Protein AF-A0A1G9V8J5-F1 (afdb_monomer_lite)

Secondary structure (DSSP, 8-state):
--HHHHHHHHHHHHHHHHHHH-TTTHHHHHHHHHTT-SS---HHHHHHHHTSSPPPPTHHHHHHHHHHHHHHHHHHHHHHHHHHHHHHHHHHHHHTSPPP-

pLDDT: mean 90.21, std 11.11, range [59.59, 98.38]

Structure (mmCIF, N/CA/C/O backbone):
data_AF-A0A1G9V8J5-F1
#
_entry.id   AF-A0A1G9V8J5-F1
#
loop_
_atom_site.group_PDB
_atom_site.id
_atom_site.type_symbol
_atom_site.label_atom_id
_atom_site.label_alt_id
_atom_site.label_comp_id
_atom_site.label_asym_id
_atom_site.label_entity_id
_atom_site.label_seq_id
_atom_site.pdbx_PDB_ins_code
_atom_site.Cartn_x
_atom_site.Cartn_y
_atom_site.Cartn_z
_atom_site.occupancy
_atom_site.B_iso_or_equiv
_atom_site.auth_seq_id
_atom_site.auth_comp_id
_atom_site.auth_asym_id
_atom_site.auth_atom_id
_atom_site.pdbx_PDB_model_num
ATOM 1 N N . MET A 1 1 ? -2.772 3.385 23.296 1.00 61.59 1 MET A N 1
ATOM 2 C CA . MET A 1 1 ? -1.674 3.698 22.348 1.00 61.59 1 MET A CA 1
ATOM 3 C C . MET A 1 1 ? -1.365 5.186 22.428 1.00 61.59 1 MET A C 1
ATOM 5 O O . MET A 1 1 ? -2.311 5.956 22.466 1.00 61.59 1 MET A O 1
ATOM 9 N N . SER A 1 2 ? -0.088 5.589 22.462 1.00 85.19 2 SER A N 1
ATOM 10 C CA . SER A 1 2 ? 0.309 7.011 22.397 1.00 85.19 2 SER A CA 1
ATOM 11 C C . SER A 1 2 ? -0.129 7.638 21.064 1.00 85.19 2 SER A C 1
ATOM 13 O O . SER A 1 2 ? -0.015 6.982 20.026 1.00 85.19 2 SER A O 1
ATOM 15 N N . GLU A 1 3 ? -0.604 8.889 21.081 1.00 85.44 3 GLU A N 1
ATOM 16 C CA . GLU A 1 3 ? -0.997 9.654 19.882 1.00 85.44 3 GLU A CA 1
ATOM 17 C C . GLU A 1 3 ? 0.106 9.676 18.818 1.00 85.44 3 GLU A C 1
ATOM 19 O O . GLU A 1 3 ? -0.168 9.493 17.633 1.00 85.44 3 GLU A O 1
ATOM 24 N N . TYR A 1 4 ? 1.364 9.765 19.254 1.00 88.81 4 TYR A N 1
ATOM 25 C CA . TYR A 1 4 ? 2.529 9.698 18.379 1.00 88.81 4 TYR A CA 1
ATOM 26 C C . TYR A 1 4 ? 2.588 8.390 17.577 1.00 88.81 4 TYR A C 1
ATOM 28 O O . TYR A 1 4 ? 2.794 8.409 16.366 1.00 88.81 4 TYR A O 1
ATOM 36 N N . ARG A 1 5 ? 2.334 7.238 18.218 1.00 88.25 5 ARG A N 1
ATOM 37 C CA . ARG A 1 5 ? 2.340 5.940 17.519 1.00 88.25 5 ARG A CA 1
ATOM 38 C C . ARG A 1 5 ? 1.224 5.846 16.484 1.00 88.25 5 ARG A C 1
ATOM 40 O O . ARG A 1 5 ? 1.432 5.269 15.423 1.00 88.25 5 ARG A O 1
ATOM 47 N N . MET A 1 6 ? 0.050 6.406 16.775 1.00 89.31 6 MET A N 1
ATOM 48 C CA . MET A 1 6 ? -1.045 6.439 15.803 1.00 89.31 6 MET A CA 1
ATOM 49 C C . MET A 1 6 ? -0.697 7.319 14.603 1.00 89.31 6 MET A C 1
ATOM 51 O O . MET A 1 6 ? -0.946 6.906 13.474 1.00 89.31 6 MET A O 1
ATOM 55 N N . GLN A 1 7 ? -0.071 8.476 14.830 1.00 91.81 7 GLN A N 1
ATOM 56 C CA . GLN A 1 7 ? 0.388 9.347 13.750 1.00 91.81 7 GLN A CA 1
ATOM 57 C C . GLN A 1 7 ? 1.414 8.642 12.851 1.00 91.81 7 GLN A C 1
ATOM 59 O O . GLN A 1 7 ? 1.235 8.604 11.637 1.00 91.81 7 GLN A O 1
ATOM 64 N N . VAL A 1 8 ? 2.408 7.970 13.441 1.00 92.56 8 VAL A N 1
ATOM 65 C CA . VAL A 1 8 ? 3.402 7.191 12.684 1.00 92.56 8 VAL A CA 1
ATOM 66 C C . VAL A 1 8 ? 2.736 6.125 11.809 1.00 92.56 8 VAL A C 1
ATOM 68 O O . VAL A 1 8 ? 3.058 6.016 10.629 1.00 92.56 8 VAL A O 1
ATOM 71 N N . ARG A 1 9 ? 1.764 5.368 12.340 1.00 94.56 9 ARG A N 1
ATOM 72 C CA . ARG A 1 9 ? 1.046 4.348 11.551 1.00 94.56 9 ARG A CA 1
ATOM 73 C C . ARG A 1 9 ? 0.295 4.960 10.362 1.00 94.56 9 ARG A C 1
ATOM 75 O O . ARG A 1 9 ? 0.297 4.384 9.276 1.00 94.56 9 ARG A O 1
ATOM 82 N N . ARG A 1 10 ? -0.311 6.141 10.536 1.00 95.62 10 ARG A N 1
ATOM 83 C CA . ARG A 1 10 ? -0.978 6.876 9.444 1.00 95.62 10 ARG A CA 1
ATOM 84 C C . ARG A 1 10 ? 0.005 7.299 8.362 1.00 95.62 10 ARG A C 1
ATOM 86 O O . ARG A 1 10 ? -0.277 7.104 7.178 1.00 95.62 10 ARG A O 1
ATOM 93 N N . ASP A 1 11 ? 1.145 7.845 8.767 1.00 95.44 11 ASP A N 1
ATOM 94 C CA . ASP A 1 11 ? 2.165 8.342 7.848 1.00 95.44 11 ASP A CA 1
ATOM 95 C C . ASP A 1 11 ? 2.796 7.203 7.045 1.00 95.44 11 ASP A C 1
ATOM 97 O O . ASP A 1 11 ? 2.915 7.315 5.824 1.00 95.44 11 ASP A O 1
ATOM 101 N N . VAL A 1 12 ? 3.094 6.073 7.692 1.00 96.00 12 VAL A N 1
ATOM 102 C CA . VAL A 1 12 ? 3.609 4.864 7.031 1.00 96.00 12 VAL A CA 1
ATOM 103 C C . VAL A 1 12 ? 2.614 4.332 6.002 1.00 96.00 12 VAL A C 1
ATOM 105 O O . VAL A 1 12 ? 2.985 4.119 4.848 1.00 96.00 12 VAL A O 1
ATOM 108 N N . LEU A 1 13 ? 1.339 4.172 6.372 1.00 97.12 13 LEU A N 1
ATOM 109 C CA . LEU A 1 13 ? 0.321 3.657 5.453 1.00 97.12 13 LEU A CA 1
ATOM 110 C C . LEU A 1 13 ? 0.095 4.604 4.260 1.00 97.12 13 LEU A C 1
ATOM 112 O O . LEU A 1 13 ? -0.069 4.162 3.121 1.00 97.12 13 LEU A O 1
ATOM 116 N N . SER A 1 14 ? 0.134 5.916 4.510 1.00 97.62 14 SER A N 1
ATOM 117 C CA . SER A 1 14 ? 0.050 6.941 3.467 1.00 97.62 14 SER A CA 1
ATOM 118 C C . SER A 1 14 ? 1.249 6.899 2.519 1.00 97.62 14 SER A C 1
ATOM 120 O O . SER A 1 14 ? 1.076 6.979 1.300 1.00 97.62 14 SER A O 1
ATOM 122 N N . ALA A 1 15 ? 2.459 6.772 3.068 1.00 97.62 15 ALA A N 1
ATOM 123 C CA . ALA A 1 15 ? 3.696 6.696 2.304 1.00 97.62 15 ALA A CA 1
ATOM 124 C C . ALA A 1 15 ? 3.729 5.439 1.431 1.00 97.62 15 ALA A C 1
ATOM 126 O O . ALA A 1 15 ? 3.964 5.556 0.230 1.00 97.62 15 ALA A O 1
ATOM 127 N N . LEU A 1 16 ? 3.394 4.276 1.998 1.00 97.69 16 LEU A N 1
ATOM 128 C CA . LEU A 1 16 ? 3.305 3.009 1.272 1.00 97.69 16 LEU A CA 1
ATOM 129 C C . LEU A 1 16 ? 2.378 3.128 0.057 1.00 97.69 16 LEU A C 1
ATOM 131 O O . LEU A 1 16 ? 2.781 2.838 -1.069 1.00 97.69 16 LEU A O 1
ATOM 135 N N . GLY A 1 17 ? 1.158 3.632 0.268 1.00 97.81 17 GLY A N 1
ATOM 136 C CA . GLY A 1 17 ? 0.198 3.830 -0.814 1.00 97.81 17 GLY A CA 1
ATOM 137 C C . GLY A 1 17 ? 0.736 4.738 -1.921 1.00 97.81 17 GLY A C 1
ATOM 138 O O . GLY A 1 17 ? 0.651 4.395 -3.100 1.00 97.81 17 GLY A O 1
ATOM 139 N N . ARG A 1 18 ? 1.337 5.876 -1.554 1.00 97.69 18 ARG A N 1
ATOM 140 C CA . ARG A 1 18 ? 1.918 6.817 -2.525 1.00 97.69 18 ARG A CA 1
ATOM 141 C C . ARG A 1 18 ? 3.077 6.215 -3.309 1.00 97.69 18 ARG A C 1
ATOM 143 O O . ARG A 1 18 ? 3.159 6.454 -4.509 1.00 97.69 18 ARG A O 1
ATOM 150 N N . MET A 1 19 ? 3.955 5.470 -2.646 1.00 96.62 19 MET A N 1
ATOM 151 C CA . MET A 1 19 ? 5.131 4.871 -3.277 1.00 96.62 19 MET A CA 1
ATOM 152 C C . MET A 1 19 ? 4.747 3.770 -4.267 1.00 96.62 19 MET A C 1
ATOM 154 O O . MET A 1 19 ? 5.315 3.714 -5.353 1.00 96.62 19 MET A O 1
ATOM 158 N N . LEU A 1 20 ? 3.767 2.928 -3.928 1.00 96.81 20 LEU A N 1
ATOM 159 C CA . LEU A 1 20 ? 3.384 1.798 -4.780 1.00 96.81 20 LEU A CA 1
ATOM 160 C C . LEU A 1 20 ? 2.374 2.167 -5.875 1.00 96.81 20 LEU A C 1
ATOM 162 O O . LEU A 1 20 ? 2.442 1.620 -6.978 1.00 96.81 20 LEU A O 1
ATOM 166 N N . TYR A 1 21 ? 1.443 3.084 -5.585 1.00 96.06 21 TYR A N 1
ATOM 167 C CA . TYR A 1 21 ? 0.265 3.341 -6.431 1.00 96.06 21 TYR A CA 1
ATOM 168 C C . TYR A 1 21 ? 0.061 4.823 -6.792 1.00 96.06 21 TYR A C 1
ATOM 170 O O . TYR A 1 21 ? -0.889 5.171 -7.496 1.00 96.06 21 TYR A O 1
ATOM 178 N N . GLY A 1 22 ? 0.933 5.720 -6.327 1.00 95.88 22 GLY A N 1
ATOM 179 C CA . GLY A 1 22 ? 0.894 7.142 -6.664 1.00 95.88 22 GLY A CA 1
ATOM 180 C C . GLY A 1 22 ? -0.122 7.978 -5.863 1.00 95.88 22 GLY A C 1
ATOM 181 O O . GLY A 1 22 ? -0.637 7.557 -4.827 1.00 95.88 22 GLY A O 1
ATOM 182 N N . PRO A 1 23 ? -0.430 9.214 -6.306 1.00 94.88 23 PRO A N 1
ATOM 183 C CA . PRO A 1 23 ? -1.193 10.184 -5.508 1.00 94.88 23 PRO A CA 1
ATOM 184 C C . PRO A 1 23 ? -2.637 9.775 -5.172 1.00 94.88 23 PRO A C 1
ATOM 186 O O . PRO A 1 23 ? -3.201 10.267 -4.193 1.00 94.88 23 PRO A O 1
ATOM 189 N N . ARG A 1 24 ? -3.246 8.891 -5.973 1.00 95.62 24 ARG A N 1
ATOM 190 C CA . ARG A 1 24 ? -4.639 8.422 -5.829 1.00 95.62 24 ARG A CA 1
ATOM 191 C C . ARG A 1 24 ? -4.711 6.962 -5.362 1.00 95.62 24 ARG A C 1
ATOM 193 O O . ARG A 1 24 ? -5.544 6.195 -5.826 1.00 95.62 24 ARG A O 1
ATOM 200 N N . TYR A 1 25 ? -3.849 6.595 -4.418 1.00 97.62 25 TYR A N 1
ATOM 201 C CA . TYR A 1 25 ? -3.621 5.208 -4.001 1.00 97.62 25 TYR A CA 1
ATOM 202 C C . TYR A 1 25 ? -4.777 4.506 -3.276 1.00 97.62 25 TYR A C 1
ATOM 204 O O . TYR A 1 25 ? -4.713 3.296 -3.106 1.00 97.62 25 TYR A O 1
ATOM 212 N N . ALA A 1 26 ? -5.794 5.221 -2.779 1.00 97.50 26 ALA A N 1
ATOM 213 C CA . ALA A 1 26 ? -6.734 4.664 -1.798 1.00 97.50 26 ALA A CA 1
ATOM 214 C C . ALA A 1 26 ? -7.453 3.390 -2.276 1.00 97.50 26 ALA A C 1
ATOM 216 O O . ALA A 1 26 ? -7.622 2.462 -1.487 1.00 97.50 26 ALA A O 1
ATOM 217 N N . THR A 1 27 ? -7.845 3.334 -3.553 1.00 98.31 27 THR A N 1
ATOM 218 C CA . THR A 1 27 ? -8.496 2.152 -4.134 1.00 98.31 27 THR A CA 1
ATOM 219 C C . THR A 1 27 ? -7.526 0.984 -4.257 1.00 98.31 27 THR A C 1
ATOM 221 O O . THR A 1 27 ? -7.766 -0.063 -3.665 1.00 98.31 27 THR A O 1
ATOM 224 N N . SER A 1 28 ? -6.393 1.185 -4.930 1.00 98.06 28 SER A N 1
ATOM 225 C CA . SER A 1 28 ? -5.398 0.128 -5.146 1.00 98.06 28 SER A CA 1
ATOM 226 C C . SER A 1 28 ? -4.796 -0.389 -3.838 1.00 98.06 28 SER A C 1
ATOM 228 O O . SER A 1 28 ? -4.577 -1.586 -3.691 1.00 98.06 28 SER A O 1
ATOM 230 N N . LEU A 1 29 ? -4.585 0.488 -2.851 1.00 98.25 29 LEU A N 1
ATOM 231 C CA . LEU A 1 29 ? -4.116 0.078 -1.529 1.00 98.25 29 LEU A CA 1
ATOM 232 C C . LEU A 1 29 ? -5.180 -0.737 -0.782 1.00 98.25 29 LEU A C 1
ATOM 234 O O . LEU A 1 29 ? -4.833 -1.710 -0.121 1.00 98.25 29 LEU A O 1
ATOM 238 N N . ALA A 1 30 ? -6.465 -0.382 -0.889 1.00 98.38 30 ALA A N 1
ATOM 239 C CA . ALA A 1 30 ? -7.537 -1.180 -0.294 1.00 98.38 30 ALA A CA 1
ATOM 240 C C . ALA A 1 30 ? -7.604 -2.584 -0.912 1.00 98.38 30 ALA A C 1
ATOM 242 O O . ALA A 1 30 ? -7.686 -3.566 -0.178 1.00 98.38 30 ALA A O 1
ATOM 243 N N . GLU A 1 31 ? -7.516 -2.678 -2.240 1.00 98.12 31 GLU A N 1
ATOM 244 C CA . GLU A 1 31 ? -7.475 -3.951 -2.967 1.00 98.12 31 GLU A CA 1
ATOM 245 C C . GLU A 1 31 ? -6.258 -4.791 -2.569 1.00 98.12 31 GLU A C 1
ATOM 247 O O . GLU A 1 31 ? -6.392 -5.989 -2.335 1.00 98.12 31 GLU A O 1
ATOM 252 N N . ALA A 1 32 ? -5.084 -4.169 -2.436 1.00 97.88 32 ALA A N 1
ATOM 253 C CA . ALA A 1 32 ? -3.866 -4.855 -2.021 1.00 97.88 32 ALA A CA 1
ATOM 254 C C . ALA A 1 32 ? -3.957 -5.400 -0.594 1.00 97.88 32 ALA A C 1
ATOM 256 O O . ALA A 1 32 ? -3.680 -6.575 -0.365 1.00 97.88 32 ALA A O 1
ATOM 257 N N . LEU A 1 33 ? -4.419 -4.581 0.354 1.00 98.06 33 LEU A N 1
ATOM 258 C CA . LEU A 1 33 ? -4.624 -5.009 1.738 1.00 98.06 33 LEU A CA 1
ATOM 259 C C . LEU A 1 33 ? -5.647 -6.146 1.833 1.00 98.06 33 LEU A C 1
ATOM 261 O O . LEU A 1 33 ? -5.438 -7.083 2.600 1.00 98.06 33 LEU A O 1
ATOM 265 N N . ALA A 1 34 ? -6.724 -6.092 1.041 1.00 97.69 34 ALA A N 1
ATOM 266 C CA . ALA A 1 34 ? -7.775 -7.108 1.034 1.00 97.69 34 ALA A CA 1
ATOM 267 C C . ALA A 1 34 ? -7.277 -8.506 0.635 1.00 97.69 34 ALA A C 1
ATOM 269 O O . ALA A 1 34 ? -7.886 -9.492 1.036 1.00 97.69 34 ALA A O 1
ATOM 270 N N . ARG A 1 35 ? -6.171 -8.621 -0.114 1.00 97.44 35 ARG A N 1
ATOM 271 C CA . ARG A 1 35 ? -5.583 -9.928 -0.463 1.00 97.44 35 ARG A CA 1
ATOM 272 C C . ARG A 1 35 ? -4.939 -10.639 0.727 1.00 97.44 35 ARG A C 1
ATOM 274 O O . ARG A 1 35 ? -4.813 -11.858 0.708 1.00 97.44 35 ARG A O 1
ATOM 281 N N . HIS A 1 36 ? -4.553 -9.889 1.757 1.00 97.31 36 HIS A N 1
ATOM 282 C CA . HIS A 1 36 ? -3.758 -10.376 2.891 1.00 97.31 36 HIS A CA 1
ATOM 283 C C . HIS A 1 36 ? -4.561 -10.514 4.184 1.00 97.31 36 HIS A C 1
ATOM 285 O O . HIS A 1 36 ? -3.996 -10.683 5.262 1.00 97.31 36 HIS A O 1
ATOM 291 N N . THR A 1 37 ? -5.887 -10.424 4.103 1.00 95.50 37 THR A N 1
ATOM 292 C CA . THR A 1 37 ? -6.775 -10.462 5.265 1.00 95.50 37 THR A CA 1
ATOM 293 C C . THR A 1 37 ? -8.129 -11.054 4.890 1.00 95.50 37 THR A C 1
ATOM 295 O O . THR A 1 37 ? -8.568 -10.970 3.749 1.00 95.50 37 THR A O 1
ATOM 298 N N . THR A 1 38 ? -8.838 -11.620 5.864 1.00 94.94 38 THR A N 1
ATOM 299 C CA . THR A 1 38 ? -10.243 -12.035 5.695 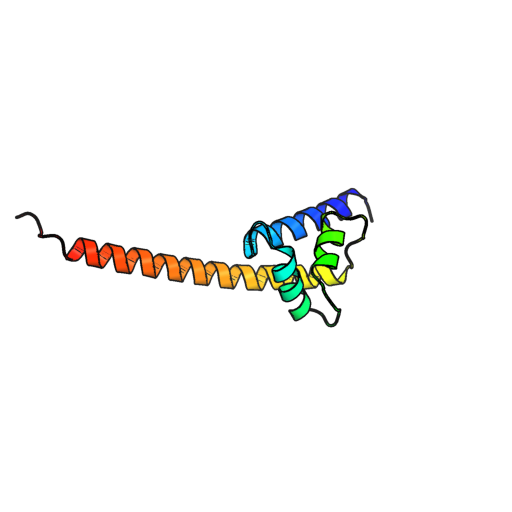1.00 94.94 38 THR A CA 1
ATOM 300 C C . THR A 1 38 ? -11.220 -10.871 5.8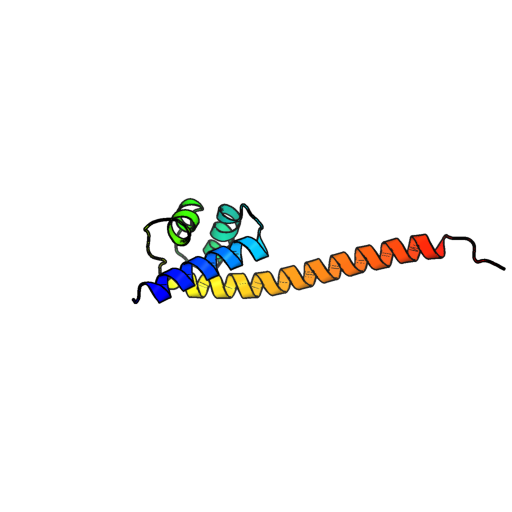90 1.00 94.94 38 THR A C 1
ATOM 302 O O . THR A 1 38 ? -12.416 -10.994 5.621 1.00 94.94 38 THR A O 1
ATOM 305 N N . ASN A 1 39 ? -10.724 -9.725 6.365 1.00 94.44 39 ASN A N 1
ATOM 306 C CA . ASN A 1 39 ? -11.522 -8.534 6.620 1.00 94.44 39 ASN A CA 1
ATOM 307 C C . ASN A 1 39 ? -11.861 -7.787 5.324 1.00 94.44 39 ASN A C 1
ATOM 309 O O . ASN A 1 39 ? -11.044 -7.653 4.417 1.00 94.44 39 ASN A O 1
ATOM 313 N N . LYS A 1 40 ? -13.061 -7.203 5.261 1.00 93.75 40 LYS A N 1
ATOM 314 C CA . LYS A 1 40 ? -13.444 -6.349 4.130 1.00 93.75 40 LYS A CA 1
ATOM 315 C C . LYS A 1 40 ? -12.693 -5.018 4.185 1.00 93.75 40 LYS A C 1
ATOM 317 O O . LYS A 1 40 ? -12.876 -4.229 5.117 1.00 93.75 40 LYS A O 1
ATOM 322 N N . VAL A 1 41 ? -11.911 -4.729 3.148 1.00 97.19 41 VAL A N 1
ATOM 323 C CA . VAL A 1 41 ? -11.200 -3.452 2.992 1.00 97.19 41 VAL A CA 1
ATOM 324 C C . VAL A 1 41 ? -11.816 -2.670 1.843 1.00 97.19 41 VAL A C 1
ATOM 326 O O . VAL A 1 41 ? -11.893 -3.156 0.721 1.00 97.19 41 VAL A O 1
ATOM 329 N N . ALA A 1 42 ? -12.277 -1.455 2.133 1.00 97.81 42 ALA A N 1
ATOM 330 C CA . ALA A 1 42 ? -12.833 -0.543 1.144 1.00 97.81 42 ALA A CA 1
ATOM 331 C C . ALA A 1 42 ? -11.950 0.711 1.037 1.00 97.81 42 ALA A C 1
ATOM 333 O O . ALA A 1 42 ? -11.307 1.085 2.025 1.00 97.81 42 ALA A O 1
ATOM 334 N N . PRO A 1 43 ? -11.965 1.431 -0.098 1.00 97.69 43 PRO A N 1
ATOM 335 C CA . PRO A 1 43 ? -11.182 2.659 -0.258 1.00 97.69 43 PRO A CA 1
ATOM 336 C C . PRO A 1 43 ? -11.506 3.713 0.814 1.00 97.69 43 PRO A C 1
ATOM 338 O O . PRO A 1 43 ? -10.623 4.417 1.304 1.00 97.69 43 PRO A O 1
ATOM 341 N N . SER A 1 44 ? -12.771 3.785 1.244 1.00 97.31 44 SER A N 1
ATOM 342 C CA . SER A 1 44 ? -13.211 4.676 2.324 1.00 97.31 44 SER A CA 1
ATOM 343 C C . SER A 1 44 ? -12.575 4.333 3.675 1.00 97.31 44 SER A C 1
ATOM 345 O O . SER A 1 44 ? -12.311 5.241 4.460 1.00 97.31 44 SER A O 1
ATOM 347 N N . HIS A 1 45 ? -12.277 3.056 3.946 1.00 97.50 45 HIS A N 1
ATOM 348 C CA . HIS A 1 45 ? -11.548 2.651 5.149 1.00 97.50 45 HIS A CA 1
ATOM 349 C C . HIS A 1 45 ? -10.136 3.229 5.137 1.00 97.50 45 HIS A C 1
ATOM 351 O O . HIS A 1 45 ? -9.751 3.891 6.094 1.00 97.50 45 HIS A O 1
ATOM 357 N N . VAL A 1 46 ? -9.420 3.080 4.020 1.00 97.25 46 VAL A N 1
ATOM 358 C CA . VAL A 1 46 ? -8.061 3.615 3.848 1.00 97.25 46 VAL A CA 1
ATOM 359 C C . VAL A 1 46 ? -8.032 5.131 4.046 1.00 97.25 46 VAL A C 1
ATOM 361 O O . VAL A 1 46 ? -7.199 5.644 4.793 1.00 97.25 46 VAL A O 1
ATOM 364 N N . VAL A 1 47 ? -8.977 5.862 3.446 1.00 97.00 47 VAL A N 1
ATOM 365 C CA . VAL A 1 47 ? -9.075 7.320 3.627 1.00 97.00 47 VAL A CA 1
ATOM 366 C C . VAL A 1 47 ? -9.330 7.683 5.091 1.00 97.00 47 VAL A C 1
ATOM 368 O O . VAL A 1 47 ? -8.682 8.590 5.614 1.00 97.00 47 VAL A O 1
ATOM 371 N N . MET A 1 48 ? -10.233 6.970 5.767 1.00 96.88 48 MET A N 1
ATOM 372 C CA . MET A 1 48 ? -10.559 7.221 7.173 1.00 96.88 48 MET A CA 1
ATOM 373 C C . MET A 1 48 ? -9.416 6.874 8.127 1.00 96.88 48 MET A C 1
ATOM 375 O O . MET A 1 48 ? -9.278 7.529 9.155 1.00 96.88 48 MET A O 1
ATOM 379 N N . TRP A 1 49 ? -8.606 5.872 7.797 1.00 96.19 49 TRP A N 1
ATOM 380 C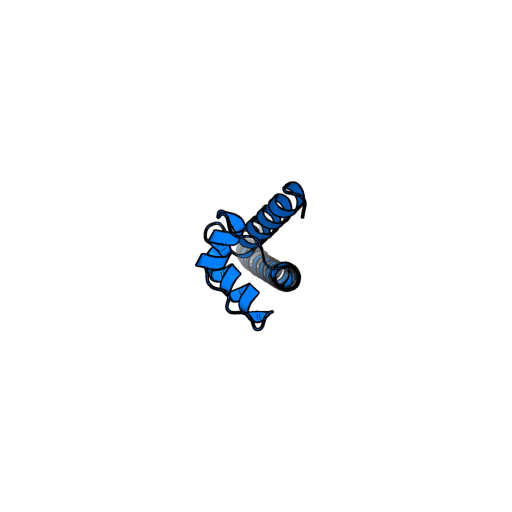 CA . TRP A 1 49 ? -7.416 5.503 8.555 1.00 96.19 49 TRP A CA 1
ATOM 381 C C . TRP A 1 49 ? -6.323 6.552 8.428 1.00 96.19 49 TRP A C 1
ATOM 383 O O . TRP A 1 49 ? -5.785 6.986 9.440 1.00 96.19 49 TRP A O 1
ATOM 393 N N . VAL A 1 50 ? -6.024 6.986 7.200 1.00 95.38 50 VAL A N 1
ATOM 394 C CA . VAL A 1 50 ? -4.907 7.899 6.935 1.00 95.38 50 VAL A CA 1
ATOM 395 C C . VAL A 1 50 ? -5.241 9.350 7.280 1.00 95.38 50 VAL A C 1
ATOM 397 O O . VAL A 1 50 ? -4.416 10.047 7.861 1.00 95.38 50 VAL A O 1
ATOM 400 N N . LYS A 1 51 ? -6.426 9.829 6.890 1.00 91.00 51 LYS A N 1
ATOM 401 C CA . LYS A 1 51 ? -6.813 11.249 6.994 1.00 91.00 51 LYS A CA 1
ATOM 402 C C . LYS A 1 51 ? -7.962 11.499 7.963 1.00 91.00 51 LYS A C 1
ATOM 404 O O . LYS A 1 51 ? -8.273 12.650 8.251 1.00 91.00 51 LYS A O 1
ATOM 409 N N . GLY A 1 52 ? -8.645 10.443 8.384 1.00 88.69 52 GLY A N 1
ATOM 410 C CA . GLY A 1 52 ? -9.850 10.540 9.188 1.00 88.69 52 GLY A CA 1
ATOM 411 C C . GLY A 1 52 ? -9.608 10.302 10.677 1.00 88.69 52 GLY A C 1
ATOM 412 O O . GLY A 1 52 ? -8.484 10.066 11.127 1.00 88.69 52 GLY A O 1
ATOM 413 N N . PRO A 1 53 ? -10.694 10.329 11.461 1.00 86.75 53 PRO A N 1
ATOM 414 C CA . PRO A 1 53 ? -10.633 10.135 12.904 1.00 86.75 53 PRO A CA 1
ATOM 415 C C . PRO A 1 53 ? -10.512 8.658 13.301 1.00 86.75 53 PRO A C 1
ATOM 417 O O . PRO A 1 53 ? -10.308 8.364 14.476 1.00 86.75 53 PRO A O 1
ATOM 420 N N . ARG A 1 54 ? -10.659 7.711 12.361 1.00 87.44 54 ARG A N 1
ATOM 421 C CA . ARG A 1 54 ? -10.671 6.283 12.698 1.00 87.44 54 ARG A CA 1
ATOM 422 C C . ARG A 1 54 ? -9.274 5.803 13.074 1.00 87.44 54 ARG A C 1
ATOM 424 O O . ARG A 1 54 ? -8.273 6.189 12.468 1.00 87.44 54 ARG A O 1
ATOM 431 N N . SER A 1 55 ? -9.229 4.936 14.078 1.00 90.44 55 SER A N 1
ATOM 432 C CA . SER A 1 55 ? -8.035 4.172 14.407 1.00 90.44 55 SER A CA 1
ATOM 433 C C . SER A 1 55 ? -7.763 3.129 13.324 1.00 90.44 55 SER A C 1
ATOM 435 O O . SER A 1 55 ? -8.674 2.656 12.638 1.00 90.44 55 SER A O 1
ATOM 437 N N . ILE A 1 56 ? -6.487 2.787 13.174 1.00 94.81 56 ILE A N 1
ATOM 438 C CA . ILE A 1 56 ? -6.036 1.736 12.268 1.00 94.81 56 ILE A CA 1
ATOM 439 C C . ILE A 1 56 ? -6.121 0.405 13.032 1.00 94.81 56 ILE A C 1
ATOM 441 O O . ILE A 1 56 ? -5.468 0.280 14.078 1.00 94.81 56 ILE A O 1
ATOM 445 N N . PRO A 1 57 ? -6.915 -0.577 12.567 1.00 95.00 57 PRO A N 1
ATOM 446 C CA . PRO A 1 57 ? -6.950 -1.908 13.169 1.00 95.00 57 PRO A CA 1
ATOM 447 C C . PRO A 1 57 ? -5.561 -2.551 13.186 1.00 95.00 57 PRO A C 1
ATOM 449 O O . PRO A 1 57 ? -4.759 -2.293 12.295 1.00 95.00 57 PRO A O 1
ATOM 452 N N . GLU A 1 58 ? -5.257 -3.384 14.179 1.00 93.31 58 GLU A N 1
ATOM 453 C CA . GLU A 1 58 ? -3.924 -4.002 14.306 1.00 93.31 58 GLU A CA 1
ATOM 454 C C . GLU A 1 58 ? -3.582 -4.905 13.116 1.00 93.31 58 GLU A C 1
ATOM 456 O O . GLU A 1 58 ? -2.482 -4.817 12.585 1.00 93.31 58 GLU A O 1
ATOM 461 N N . TRP A 1 59 ? -4.556 -5.661 12.598 1.00 95.06 59 TRP A N 1
ATOM 462 C CA . TRP A 1 59 ? -4.354 -6.542 11.439 1.00 95.06 59 TRP A CA 1
ATOM 463 C C . TRP A 1 59 ? -3.896 -5.804 10.168 1.00 95.06 59 TRP A C 1
ATOM 465 O O . TRP A 1 59 ? -3.362 -6.431 9.254 1.00 95.06 59 TRP A O 1
ATOM 475 N N . VAL A 1 60 ? -4.116 -4.484 10.078 1.00 96.88 60 VAL A N 1
ATOM 476 C CA . VAL A 1 60 ? -3.658 -3.687 8.930 1.00 96.88 60 VAL A CA 1
ATOM 477 C C . VAL A 1 60 ? -2.136 -3.618 8.890 1.00 96.88 60 VAL A C 1
ATOM 479 O O . VAL A 1 60 ? -1.592 -3.538 7.796 1.00 96.88 60 VAL A O 1
ATOM 482 N N . ASP A 1 61 ? -1.450 -3.673 10.034 1.00 94.38 61 ASP A N 1
ATOM 483 C CA . ASP A 1 61 ? 0.012 -3.581 10.076 1.00 94.38 61 ASP A CA 1
ATOM 484 C C . ASP A 1 61 ? 0.644 -4.809 9.398 1.00 94.38 61 ASP A C 1
ATOM 486 O O . ASP A 1 61 ? 1.488 -4.658 8.514 1.00 94.38 61 ASP A O 1
ATOM 490 N N . ASP A 1 62 ? 0.150 -6.010 9.715 1.00 95.44 62 ASP A N 1
ATOM 491 C CA . ASP A 1 62 ? 0.599 -7.260 9.089 1.00 95.44 62 ASP A CA 1
ATOM 492 C C . ASP A 1 62 ? 0.283 -7.294 7.587 1.00 95.44 62 ASP A C 1
ATOM 494 O O . ASP A 1 62 ? 1.118 -7.689 6.770 1.00 95.44 62 ASP A O 1
ATOM 498 N N . ALA A 1 63 ? -0.918 -6.853 7.200 1.00 97.31 63 ALA A N 1
ATOM 499 C CA . ALA A 1 63 ? -1.304 -6.780 5.794 1.00 97.31 63 ALA A CA 1
ATOM 500 C C . ALA A 1 63 ? -0.453 -5.753 5.027 1.00 97.31 63 ALA A C 1
ATOM 502 O O . ALA A 1 63 ? -0.027 -6.021 3.905 1.00 97.31 63 ALA A O 1
ATOM 503 N N . ALA A 1 64 ? -0.170 -4.593 5.624 1.00 97.56 64 ALA A N 1
ATOM 504 C CA . ALA A 1 64 ? 0.655 -3.553 5.019 1.00 97.56 64 ALA A CA 1
ATOM 505 C C . ALA A 1 64 ? 2.108 -4.007 4.839 1.00 97.56 64 ALA A C 1
ATOM 507 O O . ALA A 1 64 ? 2.713 -3.678 3.820 1.00 97.56 64 ALA A O 1
ATOM 508 N N . LEU A 1 65 ? 2.646 -4.792 5.779 1.00 97.06 65 LEU A N 1
ATOM 509 C CA . LEU A 1 65 ? 3.974 -5.388 5.646 1.00 97.06 65 LEU A CA 1
ATOM 510 C C . LEU A 1 65 ? 4.047 -6.315 4.425 1.00 97.06 65 LEU A C 1
ATOM 512 O O . LEU A 1 65 ? 4.927 -6.141 3.587 1.00 97.06 65 LEU A O 1
ATOM 516 N N . ARG A 1 66 ? 3.076 -7.221 4.260 1.00 97.94 66 ARG A N 1
ATOM 517 C CA . ARG A 1 66 ? 3.024 -8.118 3.090 1.00 97.94 66 ARG A CA 1
ATOM 518 C C . ARG A 1 66 ? 2.855 -7.357 1.778 1.00 97.94 66 ARG A C 1
ATOM 520 O O . ARG A 1 66 ? 3.504 -7.677 0.789 1.00 97.94 66 ARG A O 1
ATOM 527 N N . VAL A 1 67 ? 2.028 -6.308 1.770 1.00 98.19 67 VAL A N 1
ATOM 528 C CA . VAL A 1 67 ? 1.881 -5.418 0.605 1.00 98.19 67 VAL A CA 1
ATOM 529 C C . VAL A 1 67 ? 3.200 -4.718 0.269 1.00 98.19 67 VAL A C 1
ATOM 531 O O . VAL A 1 67 ? 3.525 -4.572 -0.907 1.00 98.19 67 VAL A O 1
ATOM 534 N N . ALA A 1 68 ? 3.970 -4.285 1.269 1.00 97.75 68 ALA A N 1
ATOM 535 C CA . ALA A 1 68 ? 5.283 -3.687 1.045 1.00 97.75 68 ALA A CA 1
ATOM 536 C C . ALA A 1 68 ? 6.283 -4.698 0.460 1.00 97.75 68 ALA A C 1
ATOM 538 O O . ALA A 1 68 ? 6.989 -4.362 -0.489 1.00 97.75 68 ALA A O 1
ATOM 539 N N . GLU A 1 69 ? 6.311 -5.929 0.975 1.00 97.62 69 GLU A N 1
ATOM 540 C CA . G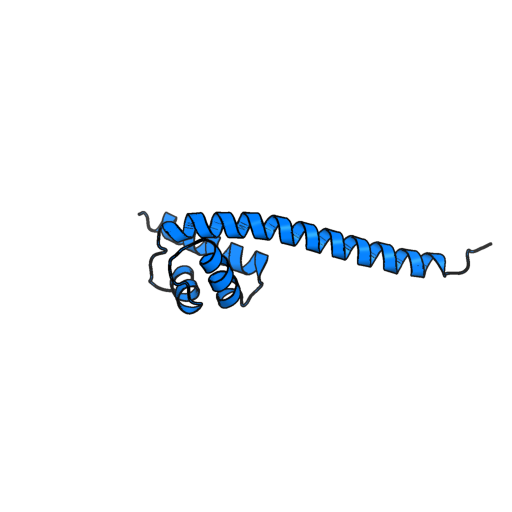LU A 1 69 ? 7.159 -7.010 0.455 1.00 97.62 69 GLU A CA 1
ATOM 541 C C . GLU A 1 69 ? 6.822 -7.343 -1.008 1.00 97.62 69 GLU A C 1
ATOM 543 O O . GLU A 1 69 ? 7.717 -7.346 -1.855 1.00 97.62 69 GLU A O 1
ATOM 548 N N . GLU A 1 70 ? 5.538 -7.530 -1.336 1.00 96.94 70 GLU A N 1
ATOM 549 C CA . GLU A 1 70 ? 5.074 -7.731 -2.719 1.00 96.94 70 GLU A CA 1
ATOM 550 C C . GLU A 1 70 ? 5.438 -6.538 -3.612 1.00 96.94 70 GLU A C 1
ATOM 552 O O . GLU A 1 70 ? 5.991 -6.697 -4.702 1.00 96.94 70 GLU A O 1
ATOM 557 N N . GLY A 1 71 ? 5.167 -5.324 -3.130 1.00 95.56 71 GLY A N 1
ATOM 558 C CA . GLY A 1 71 ? 5.418 -4.091 -3.863 1.00 95.56 71 GLY A CA 1
ATOM 559 C C . GLY A 1 71 ? 6.895 -3.881 -4.195 1.00 95.56 71 GLY A C 1
ATOM 560 O O . GLY A 1 71 ? 7.208 -3.400 -5.284 1.00 95.56 71 GLY A O 1
ATOM 561 N N . LEU A 1 72 ? 7.813 -4.268 -3.302 1.00 95.44 72 LEU A N 1
ATOM 562 C CA . LEU A 1 72 ? 9.256 -4.208 -3.554 1.00 95.44 72 LEU A CA 1
ATOM 563 C C . LEU A 1 72 ? 9.675 -5.129 -4.702 1.00 95.44 72 LEU A C 1
ATOM 565 O O . LEU A 1 72 ? 10.438 -4.700 -5.571 1.00 95.44 72 LEU A O 1
ATOM 569 N N . VAL A 1 73 ? 9.156 -6.360 -4.734 1.00 96.12 73 VAL A N 1
ATOM 570 C CA . VAL A 1 73 ? 9.425 -7.314 -5.821 1.00 96.12 73 VAL A CA 1
ATOM 571 C C . VAL A 1 73 ? 8.894 -6.765 -7.143 1.00 96.12 73 VAL A C 1
ATOM 573 O O . VAL A 1 73 ? 9.643 -6.642 -8.111 1.00 96.12 73 VAL A O 1
ATOM 576 N N . GLU A 1 74 ? 7.637 -6.319 -7.170 1.00 94.44 74 GLU A N 1
ATOM 577 C CA . GLU A 1 74 ? 7.036 -5.767 -8.385 1.00 94.44 74 GLU A CA 1
ATOM 578 C C . GLU A 1 74 ? 7.748 -4.504 -8.891 1.00 94.44 74 GLU A C 1
ATOM 580 O O . GLU A 1 74 ? 7.838 -4.282 -10.101 1.00 94.44 74 GLU A O 1
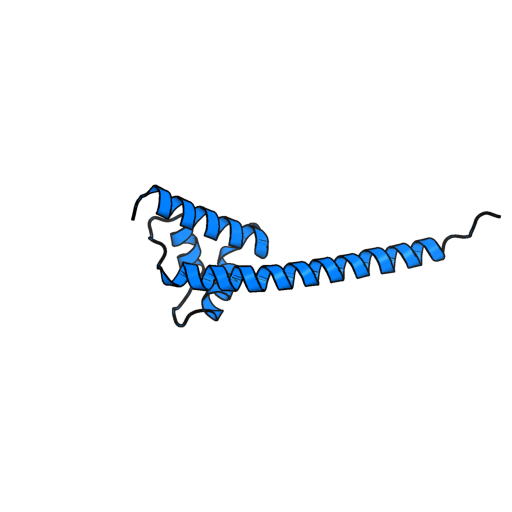ATOM 585 N N . LEU A 1 75 ? 8.211 -3.627 -7.995 1.00 94.00 75 LEU A N 1
ATOM 586 C CA . LEU A 1 75 ? 8.972 -2.434 -8.374 1.00 94.00 75 LEU A CA 1
ATOM 587 C C . LEU A 1 75 ? 10.344 -2.806 -8.934 1.00 94.00 75 LEU A C 1
ATOM 589 O O . LEU A 1 75 ? 10.792 -2.186 -9.904 1.00 94.00 75 LEU A O 1
ATOM 593 N N . HIS A 1 76 ? 11.000 -3.815 -8.361 1.00 95.62 76 HIS A N 1
ATOM 594 C CA . HIS A 1 76 ? 12.264 -4.323 -8.877 1.00 95.62 76 HIS A CA 1
ATOM 595 C C . HIS A 1 76 ? 12.094 -4.878 -10.296 1.00 95.62 76 HIS A C 1
ATOM 597 O O . HIS A 1 76 ? 12.840 -4.496 -11.202 1.00 95.62 76 HIS A O 1
ATOM 603 N N . ASP A 1 77 ? 11.061 -5.690 -10.518 1.00 94.88 77 ASP A N 1
ATOM 604 C CA . ASP A 1 77 ? 10.758 -6.270 -11.826 1.00 94.88 77 ASP A CA 1
ATOM 605 C C . ASP A 1 77 ? 10.391 -5.200 -12.859 1.00 94.88 77 ASP A C 1
ATOM 607 O O . ASP A 1 77 ? 10.923 -5.199 -13.974 1.00 94.88 77 ASP A O 1
ATOM 611 N N . ARG A 1 78 ? 9.563 -4.218 -12.475 1.00 91.94 78 ARG A N 1
ATOM 612 C CA . ARG A 1 78 ? 9.246 -3.055 -13.321 1.00 91.94 78 ARG A CA 1
ATOM 613 C C . ARG A 1 78 ? 10.501 -2.272 -13.694 1.00 91.94 78 ARG A C 1
ATOM 615 O O . ARG A 1 78 ? 10.702 -1.955 -14.864 1.00 91.94 78 ARG A O 1
ATOM 622 N N . THR A 1 79 ? 11.374 -2.005 -12.726 1.00 93.75 79 THR A N 1
ATOM 623 C CA . THR A 1 79 ? 12.636 -1.286 -12.955 1.00 93.75 79 THR A CA 1
ATOM 624 C C . THR A 1 79 ? 13.554 -2.066 -13.894 1.00 93.75 79 THR A C 1
ATOM 626 O O . THR A 1 79 ? 14.136 -1.492 -14.817 1.00 93.75 79 THR A O 1
ATOM 629 N N . ARG A 1 80 ? 13.647 -3.388 -13.718 1.00 93.62 80 ARG A N 1
ATOM 630 C CA . ARG A 1 80 ? 14.400 -4.272 -14.613 1.00 93.62 80 ARG A CA 1
ATOM 631 C C . ARG A 1 80 ? 13.842 -4.235 -16.036 1.00 93.62 80 ARG A C 1
ATOM 633 O O . ARG A 1 80 ? 14.622 -4.103 -16.978 1.00 93.62 80 ARG A O 1
ATOM 640 N N . GLY A 1 81 ? 12.521 -4.313 -16.193 1.00 91.06 81 GLY A N 1
ATOM 641 C CA . GLY A 1 81 ? 11.845 -4.221 -17.489 1.00 91.06 81 GLY A CA 1
ATOM 642 C C . GLY A 1 81 ? 12.105 -2.887 -18.189 1.00 91.06 81 GLY A C 1
ATOM 643 O O . GLY A 1 81 ? 12.509 -2.872 -19.350 1.00 91.06 81 GLY A O 1
ATOM 644 N N . ILE A 1 82 ? 11.977 -1.770 -17.464 1.00 90.06 82 ILE A N 1
ATOM 645 C CA . ILE A 1 82 ? 12.301 -0.429 -17.974 1.00 90.06 82 ILE A CA 1
ATOM 646 C C . ILE A 1 82 ? 13.765 -0.357 -18.408 1.00 90.06 82 ILE A C 1
ATOM 648 O O . ILE A 1 82 ? 14.049 0.146 -19.493 1.00 90.06 82 ILE A O 1
ATOM 652 N N . ARG A 1 83 ? 14.697 -0.895 -17.610 1.00 88.19 83 ARG A N 1
ATOM 653 C CA . ARG A 1 83 ? 16.118 -0.921 -17.976 1.00 88.19 83 ARG A CA 1
ATOM 654 C C . ARG A 1 83 ? 16.333 -1.654 -19.295 1.00 88.19 83 ARG A C 1
ATOM 656 O O . ARG A 1 83 ? 17.008 -1.109 -20.154 1.00 88.19 83 ARG A O 1
ATOM 663 N N . ILE A 1 84 ? 15.741 -2.839 -19.461 1.00 88.19 84 ILE A N 1
ATOM 664 C CA . ILE A 1 84 ? 15.843 -3.632 -20.697 1.00 88.19 84 ILE A CA 1
ATOM 665 C C . ILE A 1 84 ? 15.273 -2.863 -21.891 1.00 88.19 84 ILE A C 1
ATOM 667 O O . ILE A 1 84 ? 15.898 -2.844 -22.948 1.00 88.19 84 ILE A O 1
ATOM 671 N N . LEU A 1 85 ? 14.111 -2.225 -21.727 1.00 87.25 85 LEU A N 1
ATOM 672 C CA . LEU A 1 85 ? 13.480 -1.430 -22.780 1.00 87.25 85 LEU A CA 1
ATOM 673 C C . LEU A 1 85 ? 14.353 -0.247 -23.190 1.00 87.25 85 LEU A C 1
ATOM 675 O O . LEU A 1 85 ? 14.605 -0.068 -24.377 1.00 87.25 85 LEU A O 1
ATOM 679 N N . LEU A 1 86 ? 14.851 0.522 -22.220 1.00 84.06 86 LEU A N 1
ATOM 680 C CA . LEU A 1 86 ? 15.728 1.655 -22.486 1.00 84.06 86 LEU A CA 1
ATOM 681 C C . LEU A 1 86 ? 17.021 1.173 -23.144 1.00 84.06 86 LEU A C 1
ATOM 683 O O . LEU A 1 86 ? 17.312 1.579 -24.262 1.00 84.06 86 LEU A O 1
ATOM 687 N N . THR A 1 87 ? 17.775 0.265 -22.521 1.00 80.25 87 THR A N 1
ATOM 688 C CA . THR A 1 87 ? 19.046 -0.188 -23.102 1.00 80.25 87 THR A CA 1
ATOM 689 C C . THR A 1 87 ? 18.828 -0.830 -24.466 1.00 80.25 87 THR A C 1
ATOM 691 O O . THR A 1 87 ? 19.508 -0.471 -25.408 1.00 80.25 87 THR A O 1
ATOM 694 N N . GLY A 1 88 ? 17.833 -1.704 -24.625 1.00 76.38 88 GLY A N 1
ATOM 695 C CA . GLY A 1 88 ? 17.587 -2.416 -25.880 1.00 76.38 88 GLY A CA 1
ATOM 696 C C . GLY A 1 88 ? 17.041 -1.552 -27.024 1.00 76.38 88 GLY A C 1
ATOM 697 O O . GLY A 1 88 ? 17.238 -1.915 -28.185 1.00 76.38 88 GLY A O 1
ATOM 698 N N . TYR A 1 89 ? 16.347 -0.450 -26.726 1.00 64.25 89 TYR A N 1
ATOM 699 C CA . TYR A 1 89 ? 15.903 0.526 -27.728 1.00 64.25 89 TYR A CA 1
ATOM 700 C C . TYR A 1 89 ? 17.047 1.470 -28.110 1.00 64.25 89 TYR A C 1
ATOM 702 O O . TYR A 1 89 ? 17.377 1.585 -29.287 1.00 64.25 89 TYR A O 1
ATOM 710 N N . TRP A 1 90 ? 17.714 2.069 -27.118 1.00 63.84 90 TRP A N 1
ATOM 711 C CA . TRP A 1 90 ? 18.806 3.017 -27.353 1.00 63.84 90 TRP A CA 1
ATOM 712 C C . TRP A 1 90 ? 20.064 2.353 -27.939 1.00 63.84 90 TRP A C 1
ATOM 714 O O . TRP A 1 90 ? 20.764 2.999 -28.711 1.00 63.84 90 TRP A O 1
ATOM 724 N N . GLN A 1 91 ? 20.356 1.075 -27.637 1.00 63.09 91 GLN A N 1
ATOM 725 C CA . GLN A 1 91 ? 21.449 0.345 -28.305 1.00 63.09 91 GLN A CA 1
ATOM 726 C C . GLN A 1 91 ? 21.162 0.179 -29.797 1.00 63.09 91 GLN A C 1
ATOM 728 O O . GLN A 1 91 ? 22.019 0.486 -30.612 1.00 63.09 91 GLN A O 1
ATOM 733 N N . ARG A 1 92 ? 19.951 -0.272 -30.152 1.00 61.19 92 ARG A N 1
ATOM 734 C CA . ARG A 1 92 ? 19.584 -0.505 -31.554 1.00 61.19 92 ARG A CA 1
ATOM 735 C C . ARG A 1 92 ? 19.643 0.774 -32.374 1.00 61.19 92 ARG A C 1
ATOM 737 O O . ARG A 1 92 ? 20.193 0.736 -33.461 1.00 61.19 92 ARG A O 1
ATOM 744 N N . ASP A 1 93 ? 19.132 1.876 -31.828 1.00 64.88 93 ASP A N 1
ATOM 745 C CA . ASP A 1 93 ? 19.177 3.190 -32.476 1.00 64.88 93 ASP A CA 1
ATOM 746 C C . ASP A 1 93 ? 20.626 3.679 -32.674 1.00 64.88 93 ASP A C 1
ATOM 748 O O . ASP A 1 93 ? 20.998 4.129 -33.759 1.00 64.88 93 ASP A O 1
ATOM 752 N N . ARG A 1 94 ? 21.485 3.490 -31.661 1.00 59.59 94 ARG A N 1
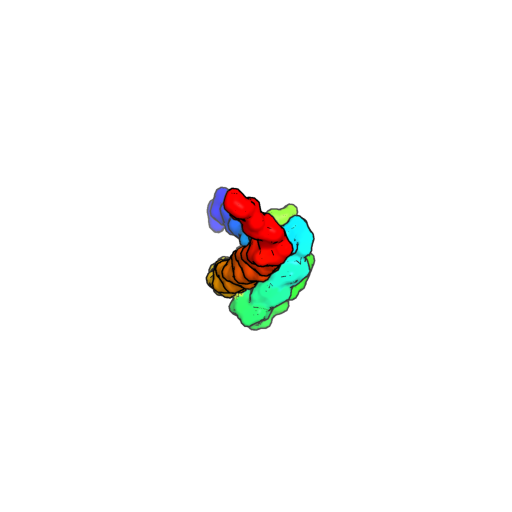ATOM 753 C CA . ARG A 1 94 ? 22.920 3.806 -31.728 1.00 59.59 94 ARG A CA 1
ATOM 754 C C . ARG A 1 94 ? 23.671 2.959 -32.759 1.00 59.59 94 ARG A C 1
ATOM 756 O O . ARG A 1 94 ? 24.515 3.498 -33.467 1.00 59.59 94 ARG A O 1
ATOM 763 N N . ASP A 1 95 ? 23.377 1.665 -32.841 1.00 68.31 95 ASP A N 1
ATOM 764 C CA . ASP A 1 95 ? 24.028 0.736 -33.772 1.00 68.31 95 ASP A CA 1
ATOM 765 C C . ASP A 1 95 ? 23.595 0.973 -35.232 1.00 68.31 95 ASP A C 1
ATOM 767 O O . ASP A 1 95 ? 24.308 0.590 -36.157 1.00 68.31 95 ASP A O 1
ATOM 771 N N . SER A 1 96 ? 22.449 1.627 -35.455 1.00 66.00 96 SER A N 1
ATOM 772 C CA . SER A 1 96 ? 21.982 2.053 -36.782 1.00 66.00 96 SER A CA 1
ATOM 773 C C . SER A 1 96 ? 22.563 3.384 -37.275 1.00 66.00 96 SER A C 1
ATOM 775 O O . SER A 1 96 ? 22.303 3.766 -38.418 1.00 66.00 96 SER A O 1
ATOM 777 N N . LEU A 1 97 ? 23.354 4.092 -36.462 1.00 64.19 97 LEU A N 1
ATOM 778 C CA . LEU A 1 97 ? 24.072 5.280 -36.922 1.00 64.19 97 LEU A CA 1
ATOM 779 C C . LEU A 1 97 ? 25.311 4.867 -37.739 1.00 64.19 97 LEU A C 1
ATOM 781 O O . LEU A 1 97 ? 26.031 3.954 -37.325 1.00 64.19 97 LEU A O 1
ATOM 785 N N . PRO A 1 98 ? 25.598 5.531 -38.877 1.00 65.06 98 PRO A N 1
ATOM 786 C CA . PRO A 1 98 ? 26.827 5.283 -39.618 1.00 65.06 98 PRO A CA 1
ATOM 787 C C . PRO A 1 98 ? 28.031 5.556 -38.713 1.00 65.06 98 PRO A C 1
ATOM 789 O O . PRO A 1 98 ? 28.123 6.614 -38.086 1.00 65.06 98 PRO A O 1
ATOM 792 N N . GLN A 1 99 ? 28.929 4.575 -38.614 1.00 65.50 99 GLN A N 1
ATOM 793 C CA . GLN A 1 99 ? 30.173 4.733 -37.870 1.00 65.50 99 GLN A CA 1
ATOM 794 C C . GLN A 1 99 ? 31.042 5.760 -38.612 1.00 65.50 99 GLN A C 1
ATOM 796 O O . GLN A 1 99 ? 31.157 5.656 -39.834 1.00 65.50 99 GLN A O 1
ATOM 801 N N . PRO A 1 100 ? 31.605 6.764 -37.921 1.00 65.81 100 PRO A N 1
ATOM 802 C CA . PRO A 1 100 ? 32.572 7.658 -38.540 1.00 65.81 100 PRO A CA 1
ATOM 803 C C . PRO A 1 100 ? 33.830 6.863 -38.911 1.00 65.81 100 PRO A C 1
ATOM 805 O O . PRO A 1 100 ? 34.290 6.049 -38.107 1.00 65.81 100 PRO A O 1
ATOM 808 N N . ASP A 1 101 ? 34.327 7.098 -40.127 1.00 69.94 101 ASP A N 1
ATOM 809 C CA . ASP A 1 101 ? 35.552 6.495 -40.675 1.00 69.94 101 ASP A CA 1
ATOM 810 C C . ASP A 1 101 ? 36.797 6.765 -39.807 1.00 69.94 101 ASP A C 1
ATOM 812 O O . ASP A 1 101 ? 36.921 7.890 -39.258 1.00 69.94 101 ASP A O 1
#

Foldseek 3Di:
DDPVVLLVVLVLLCVLQCVQPNDQRLQVSQVQLVVQDPDRGHSVNNCCSNPNPDGDDPSSVVSSVVSSVVSVVVVVVVVVVVVCVVCVVVVVVVVPDDDDD

Organism: NCBI:txid582672

Sequence (101 aa):
MSEYRMQVRRDVLSALGRMLYGPRYATSLAEALARHTTNKVAPSHVVMWVKGPRSIPEWVDDAALRVAEEGLVELHDRTRGIRILLTGYWQRDRDSLPQPD

Radius of gyration: 19.96 Å; chains: 1; bounding box: 49×23×63 Å